Protein AF-A0A9P8M843-F1 (afdb_monomer_lite)

Organism: NCBI:txid2596975

Secondary structure (DSSP, 8-state):
------TTS-EEEEE-SGGGSHIIIIIIT----SEEEEEEETTEEEEEEEPPPTTT---EEEEEE--TTTS-TT--EEEEEEEE-HHHHHHHHHHHHHHHSS--

Sequence (104 aa):
MDTTTSPDGPAWYFGYGANMAASVFIERRKIRPLRTEVAYIPSHALCFNVLGIPYVDPGNGGIRPLCPETTDPTACVHGVAYLLTPEDLKKVVLSEGMKQHQLG

Structure (mmCIF, N/CA/C/O backbone):
data_AF-A0A9P8M843-F1
#
_entry.id   AF-A0A9P8M843-F1
#
loop_
_atom_site.group_PDB
_atom_sit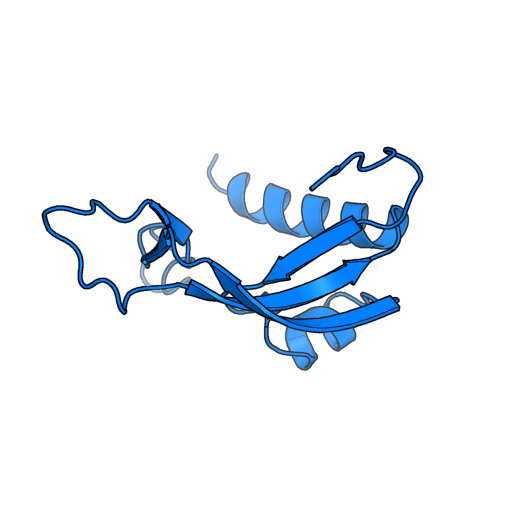e.id
_atom_site.type_symbol
_atom_site.label_atom_id
_atom_site.label_alt_id
_atom_site.label_comp_id
_atom_site.label_asym_id
_atom_site.label_entity_id
_atom_site.label_seq_id
_atom_site.pdbx_PDB_ins_code
_atom_site.Cartn_x
_atom_site.Cartn_y
_atom_site.Cartn_z
_atom_site.occupancy
_atom_site.B_iso_or_equiv
_atom_site.auth_seq_id
_atom_site.auth_comp_id
_atom_site.auth_asym_id
_atom_site.auth_atom_id
_atom_site.pdbx_PDB_model_num
ATOM 1 N N . MET A 1 1 ? -10.597 11.985 -15.546 1.00 37.50 1 MET A N 1
ATOM 2 C CA . MET A 1 1 ? -11.075 11.404 -14.277 1.00 37.50 1 MET A CA 1
ATOM 3 C C . MET A 1 1 ? -10.877 12.468 -13.223 1.00 37.50 1 MET A C 1
ATOM 5 O O . MET A 1 1 ? -9.763 12.948 -13.082 1.00 37.50 1 MET A O 1
ATOM 9 N N . ASP A 1 2 ? -11.964 12.926 -12.621 1.00 36.78 2 ASP A N 1
ATOM 10 C CA . ASP A 1 2 ? -11.972 14.046 -11.682 1.00 36.78 2 ASP A CA 1
ATOM 11 C C . ASP A 1 2 ? -11.544 13.538 -10.296 1.00 36.78 2 ASP A C 1
ATOM 13 O O . ASP A 1 2 ? -12.319 12.891 -9.595 1.00 36.78 2 ASP A O 1
ATOM 17 N N . THR A 1 3 ? -10.275 13.730 -9.930 1.00 45.97 3 THR A N 1
ATOM 18 C CA . THR A 1 3 ? -9.776 13.461 -8.574 1.00 45.97 3 THR A CA 1
ATOM 19 C C . THR A 1 3 ? -9.923 14.712 -7.720 1.00 45.97 3 THR A C 1
ATOM 21 O O . THR A 1 3 ? -8.937 15.290 -7.263 1.00 45.97 3 THR A O 1
ATOM 24 N N . THR A 1 4 ? -11.159 15.153 -7.506 1.00 46.44 4 THR A N 1
ATOM 25 C CA . THR A 1 4 ? -11.447 16.152 -6.478 1.00 46.44 4 THR A CA 1
ATOM 26 C C . THR A 1 4 ? -11.516 15.429 -5.133 1.00 46.44 4 THR A C 1
ATOM 28 O O . THR A 1 4 ? -12.581 15.051 -4.647 1.00 46.44 4 THR A O 1
ATOM 31 N N . THR A 1 5 ? -10.348 15.179 -4.536 1.00 53.56 5 THR A N 1
ATOM 32 C CA . THR A 1 5 ? -10.249 14.786 -3.128 1.00 53.56 5 THR A CA 1
ATOM 33 C C . THR A 1 5 ? -10.645 16.004 -2.304 1.00 53.56 5 THR A C 1
ATOM 35 O O . THR A 1 5 ? -9.823 16.882 -2.047 1.00 53.56 5 THR A O 1
ATOM 38 N N . SER A 1 6 ? -11.922 16.105 -1.931 1.00 56.31 6 SER A N 1
ATOM 39 C CA . SER A 1 6 ? -12.322 17.050 -0.888 1.00 56.31 6 SER A CA 1
ATOM 40 C C . SER A 1 6 ? -11.496 16.732 0.367 1.00 56.31 6 SER A C 1
ATOM 42 O O . SER A 1 6 ? -11.462 15.561 0.755 1.00 56.31 6 SER A O 1
ATOM 44 N N . PRO A 1 7 ? -10.820 17.708 1.004 1.00 64.50 7 PRO A N 1
ATOM 45 C CA . PRO A 1 7 ? -9.983 17.457 2.183 1.00 64.50 7 PRO A CA 1
ATOM 46 C C . PRO A 1 7 ? -10.757 16.839 3.361 1.00 64.50 7 PRO A C 1
ATOM 48 O O . PRO A 1 7 ? -10.148 16.253 4.256 1.00 64.50 7 PRO A O 1
ATOM 51 N N . ASP A 1 8 ? -12.089 16.912 3.323 1.00 78.38 8 ASP A N 1
ATOM 52 C CA . ASP A 1 8 ? -12.993 16.369 4.338 1.00 78.38 8 ASP A CA 1
ATOM 53 C C . ASP A 1 8 ? -13.653 15.036 3.927 1.00 78.38 8 ASP A C 1
ATOM 55 O O . ASP A 1 8 ? -14.411 14.449 4.701 1.00 78.38 8 ASP A O 1
ATOM 59 N N . GLY A 1 9 ? -13.384 14.539 2.715 1.00 88.88 9 GLY A N 1
ATOM 60 C CA . GLY A 1 9 ? -13.972 13.315 2.166 1.00 88.88 9 GLY A CA 1
ATOM 61 C C . GLY A 1 9 ? -13.046 12.092 2.224 1.00 88.88 9 GLY A C 1
ATOM 62 O O . GLY A 1 9 ? -11.840 12.225 2.440 1.00 88.88 9 GLY A O 1
ATOM 63 N N . PRO A 1 10 ? -13.583 10.875 2.016 1.00 94.12 10 PRO A N 1
ATOM 64 C CA . PRO A 1 10 ? -12.765 9.674 1.903 1.00 94.12 10 PRO A CA 1
ATOM 65 C C . PRO A 1 10 ? -11.731 9.759 0.774 1.00 94.12 10 PRO A C 1
ATOM 67 O O . PRO A 1 10 ? -12.027 10.279 -0.302 1.00 94.12 10 PRO A O 1
ATOM 70 N N . ALA A 1 11 ? -10.545 9.190 0.993 1.00 94.56 11 ALA A N 1
ATOM 71 C CA . ALA A 1 11 ? -9.449 9.211 0.026 1.00 94.56 11 ALA A CA 1
ATOM 72 C C . ALA A 1 11 ? -8.762 7.848 -0.100 1.00 94.56 11 ALA A C 1
ATOM 74 O O . ALA A 1 11 ? -8.723 7.057 0.844 1.00 94.56 11 ALA A O 1
ATOM 75 N N . TRP A 1 12 ? -8.206 7.584 -1.281 1.00 94.69 12 TRP A N 1
ATOM 76 C CA . TRP A 1 12 ? -7.471 6.356 -1.558 1.00 94.69 12 TRP A CA 1
ATOM 77 C C . TRP A 1 12 ? -6.023 6.450 -1.081 1.00 94.69 12 TRP A C 1
ATOM 79 O O . TRP A 1 12 ? -5.301 7.385 -1.422 1.00 94.69 12 TRP A O 1
ATOM 89 N N . TYR A 1 13 ? -5.592 5.436 -0.339 1.00 93.38 13 TYR A N 1
ATOM 90 C CA . TYR A 1 13 ? -4.209 5.206 0.051 1.00 93.38 13 TYR A CA 1
ATOM 91 C C . TYR A 1 13 ? -3.687 3.941 -0.639 1.00 93.38 13 TYR A C 1
ATOM 93 O O . TYR A 1 13 ? -4.302 2.880 -0.529 1.00 93.38 13 TYR A O 1
ATOM 101 N N . PHE A 1 14 ? -2.555 4.038 -1.337 1.00 93.19 14 PHE A N 1
ATOM 102 C CA . PHE A 1 14 ? -1.953 2.917 -2.061 1.00 93.19 14 PHE A CA 1
ATOM 103 C C . PHE A 1 14 ? -0.744 2.359 -1.302 1.00 93.19 14 PHE A C 1
ATOM 105 O O . PHE A 1 14 ? 0.296 3.008 -1.203 1.00 93.19 14 PHE A O 1
ATOM 112 N N . GLY A 1 15 ? -0.876 1.143 -0.773 1.00 91.81 15 GLY A N 1
ATOM 113 C CA . GLY A 1 15 ? 0.212 0.414 -0.128 1.00 91.81 15 GLY A CA 1
ATOM 114 C C . GLY A 1 15 ? 0.940 -0.496 -1.117 1.00 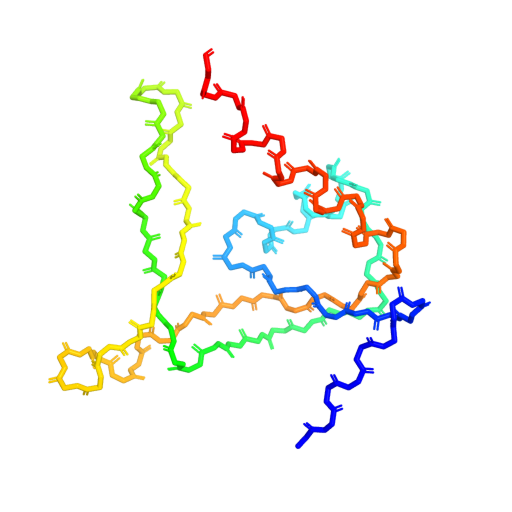91.81 15 GLY A C 1
ATOM 115 O O . GLY A 1 15 ? 0.309 -1.332 -1.753 1.00 91.81 15 GLY A O 1
ATOM 116 N N . TYR A 1 16 ? 2.266 -0.377 -1.197 1.00 90.31 16 TYR A N 1
ATOM 117 C CA . TYR A 1 16 ? 3.135 -1.133 -2.122 1.00 90.31 16 TYR A CA 1
ATOM 118 C C . TYR A 1 16 ? 4.305 -1.853 -1.418 1.00 90.31 16 TYR A C 1
ATOM 120 O O . TYR A 1 16 ? 5.293 -2.238 -2.035 1.00 90.31 16 TYR A O 1
ATOM 128 N N . GLY A 1 17 ? 4.216 -2.004 -0.095 1.00 87.19 17 GLY A N 1
ATOM 129 C CA . GLY A 1 17 ? 5.234 -2.641 0.742 1.00 87.19 17 GLY A CA 1
ATOM 130 C C . GLY A 1 17 ? 4.602 -3.267 1.982 1.00 87.19 17 GLY A C 1
ATOM 131 O O . GLY A 1 17 ? 3.517 -3.833 1.902 1.00 87.19 17 GLY A O 1
ATOM 132 N N . ALA A 1 18 ? 5.214 -3.107 3.160 1.00 86.00 18 ALA A N 1
ATOM 133 C CA . ALA A 1 18 ? 4.694 -3.679 4.414 1.00 86.00 18 ALA A CA 1
ATOM 134 C C . ALA A 1 18 ? 3.226 -3.308 4.716 1.00 86.00 18 ALA A C 1
ATOM 136 O O . ALA A 1 18 ? 2.519 -4.056 5.386 1.00 86.00 18 ALA A O 1
ATOM 137 N N . ASN A 1 19 ? 2.748 -2.177 4.192 1.00 89.50 19 ASN A N 1
ATOM 138 C CA . ASN A 1 19 ? 1.365 -1.726 4.345 1.00 89.50 19 ASN A CA 1
ATOM 139 C C . ASN A 1 19 ? 0.344 -2.536 3.529 1.00 89.50 19 ASN A C 1
ATOM 141 O O . ASN A 1 19 ? -0.846 -2.344 3.726 1.00 89.50 19 ASN A O 1
ATOM 145 N N . MET A 1 20 ? 0.780 -3.438 2.646 1.00 91.19 20 MET A N 1
ATOM 146 C CA . MET A 1 20 ? -0.103 -4.396 1.968 1.00 91.19 20 MET A CA 1
ATOM 147 C C . MET A 1 20 ? -0.583 -5.506 2.915 1.00 91.19 20 MET A C 1
ATOM 149 O O . MET A 1 20 ? -1.615 -6.129 2.675 1.00 91.19 20 MET A O 1
ATOM 153 N N . ALA A 1 21 ? 0.169 -5.786 3.986 1.00 90.25 21 ALA A N 1
ATOM 154 C CA . ALA A 1 21 ? -0.177 -6.833 4.935 1.00 90.25 21 ALA A CA 1
ATOM 155 C C . ALA A 1 21 ? -1.278 -6.354 5.892 1.00 90.25 21 ALA A C 1
ATOM 157 O O . ALA A 1 21 ? -1.095 -5.384 6.632 1.00 90.25 21 ALA A O 1
ATOM 158 N N . ALA A 1 22 ? -2.396 -7.084 5.944 1.00 88.00 22 ALA A N 1
ATOM 159 C CA . ALA A 1 22 ? -3.508 -6.790 6.852 1.00 88.00 22 ALA A CA 1
ATOM 160 C C . ALA A 1 22 ? -3.071 -6.750 8.330 1.00 88.00 22 ALA A C 1
ATOM 162 O O . ALA A 1 22 ? -3.493 -5.866 9.075 1.00 88.00 22 ALA A O 1
ATOM 163 N N . SER A 1 23 ? -2.151 -7.628 8.738 1.00 88.75 23 SER A N 1
ATOM 164 C CA . SER A 1 23 ? -1.586 -7.640 10.095 1.00 88.75 23 SER A CA 1
ATOM 165 C C . SER A 1 23 ? -0.835 -6.348 10.449 1.00 88.75 23 SER A C 1
ATOM 167 O O . SER A 1 23 ? -0.837 -5.894 11.594 1.00 88.75 23 SER A O 1
ATOM 169 N N . VAL A 1 24 ? -0.225 -5.688 9.464 1.00 85.62 24 VAL A N 1
ATOM 170 C CA . VAL A 1 24 ? 0.444 -4.398 9.661 1.00 85.62 24 VAL A CA 1
ATOM 171 C C . VAL A 1 24 ? -0.570 -3.259 9.604 1.00 85.62 24 VAL A C 1
ATOM 173 O O . VAL A 1 24 ? -0.612 -2.422 10.508 1.00 85.62 24 VAL A O 1
ATOM 176 N N . PHE A 1 25 ? -1.378 -3.211 8.547 1.00 88.44 25 PHE A N 1
ATOM 177 C CA . PHE A 1 25 ? -2.205 -2.046 8.242 1.00 88.44 25 PHE A CA 1
ATOM 178 C C . PHE A 1 25 ? -3.491 -1.994 9.077 1.00 88.44 25 PHE A C 1
ATOM 180 O O . PHE A 1 25 ? -3.820 -0.955 9.644 1.00 88.44 25 PHE A O 1
ATOM 187 N N . ILE A 1 26 ? -4.179 -3.123 9.235 1.00 88.62 26 ILE A N 1
ATOM 188 C CA . ILE A 1 26 ? -5.444 -3.213 9.974 1.00 88.62 26 ILE A CA 1
ATOM 189 C C . ILE A 1 26 ? -5.166 -3.516 11.447 1.00 88.62 26 ILE A C 1
ATOM 191 O O . ILE A 1 26 ? -5.610 -2.788 12.333 1.00 88.62 26 ILE A O 1
ATOM 195 N N . GLU A 1 27 ? -4.402 -4.566 11.746 1.00 89.31 27 GLU A N 1
ATOM 196 C CA . GLU A 1 27 ? -4.282 -5.044 13.128 1.00 89.31 27 GLU A CA 1
ATOM 197 C C . GLU A 1 27 ? -3.334 -4.189 13.969 1.00 89.31 27 GLU A C 1
ATOM 199 O O . GLU A 1 27 ? -3.710 -3.764 15.066 1.00 89.31 27 GLU A O 1
ATOM 204 N N . ARG A 1 28 ? -2.119 -3.917 13.477 1.00 87.31 28 ARG A N 1
ATOM 205 C CA . ARG A 1 28 ? -1.113 -3.144 14.220 1.00 87.31 28 ARG A CA 1
ATOM 206 C C . ARG A 1 28 ? -1.404 -1.644 14.208 1.00 87.31 28 ARG A C 1
ATOM 208 O O . ARG A 1 28 ? -1.301 -1.016 15.257 1.00 87.31 28 ARG A O 1
ATOM 215 N N . ARG A 1 29 ? -1.768 -1.067 13.056 1.00 85.44 29 ARG A N 1
ATOM 216 C CA . ARG A 1 29 ? -2.066 0.378 12.935 1.00 85.44 29 ARG A CA 1
ATOM 217 C C . ARG A 1 29 ? -3.514 0.758 13.242 1.00 85.44 29 ARG A C 1
ATOM 219 O O . ARG A 1 29 ? -3.803 1.947 13.329 1.00 85.44 29 ARG A O 1
ATOM 226 N N . LYS A 1 30 ? -4.406 -0.221 13.437 1.00 91.25 30 LYS A N 1
ATOM 227 C CA . LYS A 1 30 ? -5.828 -0.000 13.758 1.00 91.25 30 LYS A CA 1
ATOM 228 C C . LYS A 1 30 ? -6.568 0.845 12.711 1.00 91.25 30 LYS A C 1
ATOM 230 O O . LYS A 1 30 ? -7.524 1.534 13.059 1.00 91.25 30 LYS A O 1
ATOM 235 N N . ILE A 1 31 ? -6.146 0.769 11.447 1.00 93.38 31 ILE A N 1
ATOM 236 C CA . ILE A 1 31 ? -6.842 1.398 10.318 1.00 93.38 31 ILE A CA 1
ATOM 237 C C . ILE A 1 31 ? -8.055 0.549 9.939 1.00 93.38 31 ILE A C 1
ATOM 239 O O . ILE A 1 31 ? -7.974 -0.683 9.919 1.00 93.38 31 ILE A O 1
ATOM 243 N N . ARG A 1 32 ? -9.178 1.196 9.621 1.00 95.12 32 ARG A N 1
ATOM 244 C CA . ARG A 1 32 ? -10.421 0.542 9.196 1.00 95.12 32 ARG A CA 1
ATOM 245 C C . ARG A 1 32 ? -10.814 1.038 7.802 1.00 95.12 32 ARG A C 1
ATOM 247 O O . ARG A 1 32 ? -11.575 1.998 7.684 1.00 95.12 32 ARG A O 1
ATOM 254 N N . PRO A 1 33 ? -10.309 0.397 6.734 1.00 95.19 33 PRO A N 1
ATOM 255 C CA . PRO A 1 33 ? -10.651 0.785 5.374 1.00 95.19 33 PRO A CA 1
ATOM 256 C C . PRO A 1 33 ? -12.153 0.658 5.106 1.00 95.19 33 PRO A C 1
ATOM 258 O O . PRO A 1 33 ? -12.774 -0.340 5.465 1.00 95.19 33 PRO A O 1
ATOM 261 N N . LEU A 1 34 ? -12.716 1.643 4.410 1.00 96.62 34 LEU A N 1
ATOM 262 C CA . LEU A 1 34 ? -14.072 1.599 3.861 1.00 96.62 34 LEU A CA 1
ATOM 263 C C . LEU A 1 34 ? -14.158 0.626 2.677 1.00 96.62 34 LEU A C 1
ATOM 265 O O . LEU A 1 34 ? -15.193 0.007 2.447 1.00 96.62 34 LEU A O 1
ATOM 269 N N . ARG A 1 35 ? -13.062 0.503 1.918 1.00 96.81 35 ARG A N 1
ATOM 270 C CA . ARG A 1 35 ? -12.912 -0.429 0.794 1.00 96.81 35 ARG A CA 1
ATOM 271 C C . ARG A 1 35 ? -11.456 -0.862 0.655 1.00 96.81 35 ARG A C 1
ATOM 273 O O . ARG A 1 35 ? -10.548 -0.135 1.057 1.00 96.81 35 ARG A O 1
ATOM 280 N N . THR A 1 36 ? -11.231 -2.052 0.111 1.00 96.38 36 THR A N 1
ATOM 281 C CA . THR A 1 36 ? -9.898 -2.607 -0.152 1.00 96.38 36 THR A CA 1
ATOM 282 C C . THR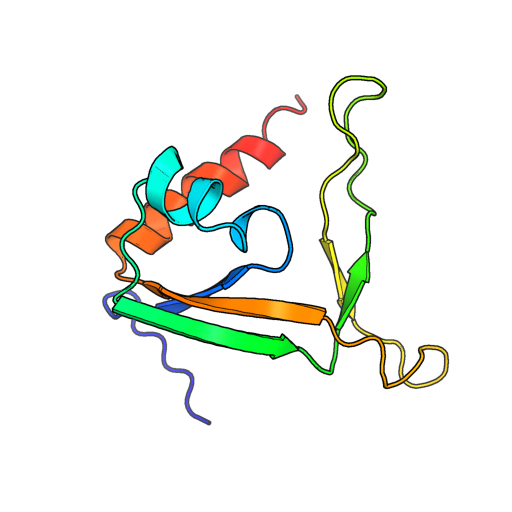 A 1 36 ? -9.895 -3.281 -1.515 1.00 96.38 36 THR A C 1
ATOM 284 O O . THR A 1 36 ? -10.775 -4.095 -1.791 1.00 96.38 36 THR A O 1
ATOM 287 N N . GLU A 1 37 ? -8.928 -2.936 -2.360 1.00 96.81 37 GLU A N 1
ATOM 288 C CA . GLU A 1 37 ? -8.806 -3.450 -3.727 1.00 96.81 37 GLU A CA 1
ATOM 289 C C . GLU A 1 37 ? -7.351 -3.767 -4.070 1.00 96.81 37 GLU A C 1
ATOM 291 O O . GLU A 1 37 ? -6.434 -3.072 -3.633 1.00 96.81 37 GLU A O 1
ATOM 296 N N . VAL A 1 38 ? -7.135 -4.801 -4.885 1.00 95.62 38 VAL A N 1
ATOM 297 C CA . VAL A 1 38 ? -5.839 -5.012 -5.541 1.00 95.62 38 VAL A CA 1
ATOM 298 C C . VAL A 1 38 ? -5.711 -3.980 -6.658 1.00 95.62 38 VAL A C 1
ATOM 300 O O . VAL A 1 38 ? -6.628 -3.826 -7.463 1.00 95.62 38 VAL A O 1
ATOM 303 N N . ALA A 1 39 ? -4.585 -3.275 -6.707 1.00 94.25 39 ALA A N 1
ATOM 304 C CA . ALA A 1 39 ? -4.344 -2.214 -7.679 1.00 94.25 39 ALA A CA 1
ATOM 305 C C . ALA A 1 39 ? -2.886 -2.217 -8.152 1.00 94.25 39 ALA A C 1
ATOM 307 O O . ALA A 1 39 ? -2.019 -2.846 -7.541 1.00 94.25 39 ALA A O 1
ATOM 308 N N . TYR A 1 40 ? -2.607 -1.494 -9.234 1.00 92.31 40 TYR A N 1
ATOM 309 C CA . TYR A 1 40 ? -1.250 -1.311 -9.736 1.00 92.31 40 TYR A CA 1
ATOM 310 C C . TYR A 1 40 ? -1.051 0.086 -10.332 1.00 92.31 40 TYR A C 1
ATOM 312 O O . TYR A 1 40 ? -2.003 0.722 -10.788 1.00 92.31 40 TYR A O 1
ATOM 320 N N . ILE A 1 41 ? 0.198 0.556 -10.340 1.00 89.94 41 ILE A N 1
ATOM 321 C CA . ILE A 1 41 ? 0.616 1.811 -10.972 1.00 89.94 41 ILE A CA 1
ATOM 322 C C . ILE A 1 41 ? 1.491 1.463 -12.182 1.00 89.94 41 ILE A C 1
ATOM 324 O O . ILE A 1 41 ? 2.640 1.057 -12.000 1.00 89.94 41 ILE A O 1
ATOM 328 N N . PRO A 1 42 ? 0.990 1.628 -13.421 1.00 86.50 42 PRO A N 1
ATOM 329 C CA . PRO A 1 42 ? 1.712 1.212 -14.624 1.00 86.50 42 PRO A CA 1
ATOM 330 C C . PRO A 1 42 ? 2.946 2.063 -14.925 1.00 86.50 42 PRO A C 1
ATOM 332 O O . PRO A 1 42 ? 3.804 1.634 -15.678 1.00 86.50 42 PRO A O 1
ATOM 335 N N . SER A 1 43 ? 3.034 3.271 -14.368 1.00 86.50 43 SER A N 1
ATOM 336 C CA . SER A 1 43 ? 4.085 4.245 -14.676 1.00 86.50 43 SER A CA 1
ATOM 337 C C . SER A 1 43 ? 5.265 4.233 -13.704 1.00 86.50 43 SER A C 1
ATOM 339 O O . SER A 1 43 ? 6.164 5.058 -13.850 1.00 86.50 43 SER A O 1
ATOM 341 N N . HIS A 1 44 ? 5.267 3.357 -12.697 1.00 88.00 44 HIS A N 1
ATOM 342 C CA . HIS A 1 44 ? 6.301 3.314 -11.661 1.00 88.00 44 HIS A CA 1
ATOM 343 C C . HIS A 1 44 ? 6.805 1.889 -11.430 1.00 88.00 44 HIS A C 1
ATOM 345 O O . HIS A 1 44 ? 6.021 0.951 -11.537 1.00 88.00 44 HIS A O 1
ATOM 351 N N . ALA A 1 45 ? 8.079 1.765 -11.047 1.00 85.25 45 ALA A N 1
ATOM 352 C CA . ALA A 1 45 ? 8.702 0.545 -10.534 1.00 85.25 45 ALA A CA 1
ATOM 353 C C . ALA A 1 45 ? 8.954 0.640 -9.028 1.00 85.25 45 ALA A C 1
ATOM 355 O O . ALA A 1 45 ? 9.243 1.716 -8.497 1.00 85.25 45 ALA A O 1
ATOM 356 N N . LEU A 1 46 ? 8.884 -0.510 -8.352 1.00 82.50 46 LEU A N 1
ATOM 357 C CA . LEU A 1 46 ? 9.268 -0.648 -6.951 1.00 82.50 46 LEU A CA 1
ATOM 358 C C . LEU A 1 46 ? 10.796 -0.657 -6.858 1.00 82.50 46 LEU A C 1
ATOM 360 O O . LEU A 1 46 ? 11.474 -1.338 -7.625 1.00 82.50 46 LEU A O 1
ATOM 364 N N . CYS A 1 47 ? 11.347 0.104 -5.924 1.00 78.81 47 CYS A N 1
ATOM 365 C CA . CYS A 1 47 ? 12.781 0.217 -5.697 1.00 78.81 47 CYS A CA 1
ATOM 366 C C . CYS A 1 47 ? 13.059 0.121 -4.194 1.00 78.81 47 CYS A C 1
ATOM 368 O O . CYS A 1 47 ? 12.343 0.713 -3.398 1.00 78.81 47 CYS A O 1
ATOM 370 N N . PHE A 1 48 ? 14.129 -0.553 -3.783 1.00 70.75 48 PHE A N 1
ATOM 371 C CA . PHE A 1 48 ? 14.604 -0.521 -2.392 1.00 70.75 48 PHE A CA 1
ATOM 372 C C . PHE A 1 48 ? 15.756 0.477 -2.278 1.00 70.75 48 PHE A C 1
ATOM 374 O O . PHE A 1 48 ? 16.910 0.105 -2.099 1.00 70.75 48 PHE A O 1
ATOM 381 N N . ASN A 1 49 ? 15.451 1.756 -2.501 1.00 66.75 49 ASN A N 1
ATOM 382 C CA . ASN A 1 49 ? 16.446 2.830 -2.548 1.00 66.75 49 ASN A CA 1
ATOM 383 C C . ASN A 1 49 ? 16.504 3.673 -1.265 1.00 66.75 49 ASN A C 1
ATOM 385 O O . ASN A 1 49 ? 17.341 4.569 -1.177 1.00 66.75 49 ASN A O 1
ATOM 389 N N . VAL A 1 50 ? 15.648 3.402 -0.275 1.00 65.06 50 VAL A N 1
ATOM 390 C CA . VAL A 1 50 ? 15.748 4.031 1.044 1.00 65.06 50 VAL A CA 1
ATOM 391 C C . VAL A 1 50 ? 16.662 3.165 1.901 1.00 65.06 50 VAL A C 1
ATOM 393 O O . VAL A 1 50 ? 16.248 2.107 2.377 1.00 65.06 50 VAL A O 1
ATOM 396 N N . LEU A 1 51 ? 17.910 3.607 2.075 1.00 56.62 51 LEU A N 1
ATOM 397 C CA . LEU A 1 51 ? 18.878 2.941 2.943 1.00 56.62 51 LEU A CA 1
ATOM 398 C C . LEU A 1 51 ? 18.317 2.858 4.366 1.00 56.62 51 LEU A C 1
ATOM 400 O O . LEU A 1 51 ? 18.023 3.877 4.989 1.00 56.62 51 LEU A O 1
ATOM 404 N N . GLY A 1 52 ? 18.160 1.636 4.863 1.00 59.62 52 GLY A N 1
ATOM 405 C CA . GLY A 1 52 ? 17.936 1.397 6.281 1.00 59.62 52 GLY A CA 1
ATOM 406 C C . GLY A 1 52 ? 19.239 1.561 7.059 1.00 59.62 52 GLY A C 1
ATOM 407 O O . GLY A 1 52 ? 20.324 1.680 6.482 1.00 59.62 52 GLY A O 1
ATOM 408 N N . ILE A 1 53 ? 19.149 1.551 8.387 1.00 59.88 53 ILE A N 1
ATOM 409 C CA . ILE A 1 53 ? 20.343 1.466 9.231 1.00 59.88 53 ILE A CA 1
ATOM 410 C C . ILE A 1 53 ? 20.933 0.058 9.041 1.00 59.88 53 ILE A C 1
ATOM 412 O O . ILE A 1 53 ? 20.213 -0.921 9.280 1.00 59.88 53 ILE A O 1
ATOM 416 N N . PRO A 1 54 ? 22.214 -0.078 8.643 1.00 57.12 54 PRO A N 1
ATOM 417 C CA . PRO A 1 54 ? 22.845 -1.382 8.483 1.00 57.12 54 PRO A CA 1
ATOM 418 C C . PRO A 1 54 ? 22.630 -2.256 9.722 1.00 57.12 54 PRO A C 1
ATOM 420 O O . PRO A 1 54 ? 22.829 -1.800 10.845 1.00 57.12 54 PRO A O 1
ATOM 423 N N . TYR A 1 55 ? 22.227 -3.511 9.509 1.00 55.28 55 TYR A N 1
ATOM 424 C CA . TYR A 1 55 ? 21.957 -4.506 10.560 1.00 55.28 55 TYR A CA 1
ATOM 425 C C . TYR A 1 55 ? 20.735 -4.237 11.462 1.00 55.28 55 TYR A C 1
ATOM 427 O O . TYR A 1 55 ? 20.489 -5.020 12.378 1.00 55.28 55 TYR A O 1
ATOM 435 N N . VAL A 1 56 ? 19.946 -3.188 11.198 1.00 61.41 56 VAL A N 1
ATOM 436 C CA . VAL A 1 56 ? 18.744 -2.837 11.981 1.00 61.41 56 VAL A CA 1
ATOM 437 C C . VAL A 1 56 ? 17.490 -2.764 11.106 1.00 61.41 56 VAL A C 1
ATOM 439 O O . VAL A 1 56 ? 16.447 -3.280 11.501 1.00 61.41 56 VAL A O 1
ATOM 442 N N . ASP A 1 57 ? 17.586 -2.170 9.915 1.00 54.12 57 ASP A N 1
ATOM 443 C CA . ASP A 1 57 ? 16.487 -2.078 8.946 1.00 54.12 57 ASP A CA 1
ATOM 444 C C . ASP A 1 57 ? 17.005 -2.497 7.556 1.00 54.12 57 ASP A C 1
ATOM 446 O O . ASP A 1 57 ? 17.992 -1.922 7.090 1.00 54.12 57 ASP A O 1
ATOM 450 N N . PRO A 1 58 ? 16.386 -3.483 6.873 1.00 55.69 58 PRO A N 1
ATOM 451 C CA . PRO A 1 58 ? 16.777 -3.887 5.517 1.00 55.69 58 PRO A CA 1
ATOM 452 C C . PRO A 1 58 ? 16.596 -2.789 4.452 1.00 55.69 58 PRO A C 1
ATOM 454 O O . PRO A 1 58 ? 16.996 -2.987 3.305 1.00 55.69 58 PRO A O 1
ATOM 457 N N . GLY A 1 59 ? 16.031 -1.636 4.818 1.00 58.19 59 GLY A N 1
ATOM 458 C CA . GLY A 1 59 ? 15.753 -0.526 3.918 1.00 58.19 59 GLY A CA 1
ATOM 459 C C . GLY A 1 59 ? 14.289 -0.502 3.509 1.00 58.19 59 GLY A C 1
ATOM 460 O O . GLY A 1 59 ? 13.611 -1.529 3.447 1.00 58.19 59 GLY A O 1
ATOM 461 N N . ASN A 1 60 ? 13.777 0.698 3.252 1.00 66.06 60 ASN A N 1
ATOM 462 C CA . ASN A 1 60 ? 12.366 0.887 2.940 1.00 66.06 60 ASN A CA 1
ATOM 463 C C . ASN A 1 60 ? 12.136 0.858 1.423 1.00 66.06 60 ASN A C 1
ATOM 465 O O . ASN A 1 60 ? 12.930 1.370 0.630 1.00 66.06 60 ASN A O 1
ATOM 469 N N . GLY A 1 61 ? 11.025 0.241 1.020 1.00 72.25 61 GLY A N 1
ATOM 470 C CA . GLY A 1 61 ? 10.570 0.289 -0.364 1.00 72.25 61 GLY A CA 1
ATOM 471 C C . GLY A 1 61 ? 10.122 1.705 -0.725 1.00 72.25 61 GLY A C 1
ATOM 472 O O . GLY A 1 61 ? 9.351 2.318 0.011 1.00 72.25 61 GLY A O 1
ATOM 473 N N . GLY A 1 62 ? 10.594 2.206 -1.858 1.00 79.81 62 GLY A N 1
ATOM 474 C CA . GLY A 1 62 ? 10.121 3.406 -2.538 1.00 79.81 62 GLY A CA 1
ATOM 475 C C . GLY A 1 62 ? 9.650 3.064 -3.950 1.00 79.81 62 GLY A C 1
ATOM 476 O O . GLY A 1 62 ? 9.821 1.943 -4.426 1.00 79.81 62 GLY A O 1
ATOM 477 N N . ILE A 1 63 ? 9.061 4.032 -4.644 1.00 83.50 63 ILE A N 1
ATOM 478 C CA . ILE A 1 63 ? 8.692 3.884 -6.055 1.00 83.50 63 ILE A CA 1
ATOM 479 C C . ILE A 1 63 ? 9.403 4.940 -6.891 1.00 83.50 63 ILE A C 1
ATOM 481 O O . ILE A 1 63 ? 9.575 6.079 -6.454 1.00 83.50 63 ILE A O 1
ATOM 485 N N . ARG A 1 64 ? 9.816 4.569 -8.101 1.00 83.38 64 ARG A N 1
ATOM 486 C CA . ARG A 1 64 ? 10.432 5.483 -9.068 1.00 83.38 64 ARG A CA 1
ATOM 487 C C . ARG A 1 64 ? 9.651 5.442 -10.379 1.00 83.38 64 ARG A C 1
ATOM 489 O O . ARG A 1 64 ? 9.232 4.353 -10.769 1.00 83.38 64 ARG A O 1
ATOM 496 N N . PRO A 1 65 ? 9.471 6.578 -11.076 1.00 84.62 65 PRO A N 1
ATOM 497 C CA . PRO A 1 65 ? 8.914 6.569 -12.422 1.00 84.62 65 PRO A CA 1
ATOM 498 C C . PRO A 1 65 ? 9.699 5.625 -13.340 1.00 84.62 65 PRO A C 1
ATOM 500 O O . PRO A 1 65 ? 10.935 5.590 -13.290 1.00 84.62 65 PRO A O 1
ATOM 503 N N . LEU A 1 66 ? 8.984 4.871 -14.172 1.00 83.81 66 LEU A N 1
ATOM 504 C CA . LEU A 1 66 ? 9.591 4.103 -15.253 1.00 83.81 66 LEU A CA 1
ATOM 505 C C . LEU A 1 66 ? 10.180 5.072 -16.280 1.00 83.81 66 LEU A C 1
ATOM 507 O O . LEU A 1 66 ? 9.571 6.089 -16.610 1.00 83.81 66 LEU A O 1
ATOM 511 N N . CYS A 1 67 ? 11.354 4.734 -16.802 1.00 78.50 67 CYS A N 1
ATOM 512 C CA . CYS A 1 67 ? 11.892 5.354 -18.007 1.00 78.50 67 CYS A CA 1
ATOM 513 C C . CYS A 1 67 ? 11.397 4.517 -19.199 1.00 78.50 67 CYS A C 1
ATOM 515 O O . CYS A 1 67 ? 11.822 3.359 -19.299 1.00 78.50 67 CYS A O 1
ATOM 517 N N . PRO A 1 68 ? 10.494 5.035 -20.055 1.00 68.94 68 PRO A N 1
ATOM 518 C CA . PRO A 1 68 ? 9.869 4.260 -21.133 1.00 68.94 68 PRO A CA 1
ATOM 519 C C . PRO A 1 68 ? 10.870 3.599 -22.087 1.00 68.94 68 PRO A C 1
ATOM 521 O O . PRO A 1 68 ? 10.574 2.570 -22.683 1.00 68.94 68 PRO A O 1
ATOM 524 N N . GLU A 1 69 ? 12.059 4.184 -22.221 1.00 69.81 69 GLU A N 1
ATOM 525 C CA . GLU A 1 69 ? 13.093 3.771 -23.168 1.00 69.81 69 GLU A CA 1
ATOM 526 C C . GLU A 1 69 ? 13.990 2.650 -22.627 1.00 69.81 69 GLU A C 1
ATOM 528 O O . GLU A 1 69 ? 14.688 1.994 -23.397 1.00 69.81 69 GLU A O 1
ATOM 533 N N . THR A 1 70 ? 14.020 2.448 -21.307 1.00 64.69 70 THR A N 1
ATOM 534 C CA . THR A 1 70 ? 15.009 1.576 -20.646 1.00 64.69 70 THR A CA 1
ATOM 535 C C . THR A 1 70 ? 14.416 0.622 -19.622 1.00 64.69 70 THR A C 1
ATOM 537 O O . THR A 1 70 ? 15.138 -0.228 -19.100 1.00 64.69 70 THR A O 1
ATOM 540 N N . THR A 1 71 ? 13.125 0.742 -19.317 1.00 67.44 71 THR A N 1
ATOM 541 C CA . THR A 1 71 ? 12.482 -0.074 -18.287 1.00 67.44 71 THR A CA 1
ATOM 542 C C . THR A 1 71 ? 11.510 -1.054 -18.913 1.00 67.44 71 THR A C 1
ATOM 544 O O . THR A 1 71 ? 10.757 -0.700 -19.817 1.00 67.44 71 THR A O 1
ATOM 547 N N . ASP A 1 72 ? 11.521 -2.285 -18.409 1.00 73.12 72 ASP A N 1
ATOM 548 C CA . ASP A 1 72 ? 10.539 -3.298 -18.772 1.00 73.12 72 ASP A CA 1
ATOM 549 C C . ASP A 1 72 ? 9.115 -2.736 -18.559 1.00 73.12 72 ASP A C 1
ATOM 551 O O . ASP A 1 72 ? 8.797 -2.293 -17.451 1.00 73.12 72 ASP A O 1
ATOM 555 N N . PRO A 1 73 ? 8.244 -2.726 -19.584 1.00 63.59 73 PRO A N 1
ATOM 556 C CA . PRO A 1 73 ? 6.871 -2.235 -19.459 1.00 63.59 73 PRO A CA 1
ATOM 557 C C . PRO A 1 73 ? 6.016 -3.059 -18.481 1.00 63.59 73 PRO A C 1
ATOM 559 O O . PRO A 1 73 ? 4.943 -2.611 -18.077 1.00 63.59 73 PRO A O 1
ATOM 562 N N . THR A 1 74 ? 6.479 -4.243 -18.071 1.00 72.38 74 THR A N 1
ATOM 563 C CA . THR A 1 74 ? 5.857 -5.070 -17.028 1.00 72.38 74 THR A CA 1
ATOM 564 C C . THR A 1 74 ? 6.307 -4.704 -15.611 1.00 72.38 74 THR A C 1
ATOM 566 O O . THR A 1 74 ? 5.737 -5.210 -14.645 1.00 72.38 74 THR A O 1
ATOM 569 N N . ALA A 1 75 ? 7.266 -3.783 -15.451 1.00 74.88 75 ALA A N 1
ATOM 570 C CA . ALA A 1 75 ? 7.820 -3.363 -14.160 1.00 74.88 75 ALA A CA 1
ATOM 571 C C . ALA A 1 75 ? 6.877 -2.462 -13.334 1.00 74.88 75 ALA A C 1
ATOM 573 O O . ALA A 1 75 ? 7.340 -1.620 -12.566 1.00 74.88 75 ALA A O 1
ATOM 574 N N . CYS A 1 76 ? 5.561 -2.618 -13.480 1.00 83.88 76 CYS A N 1
ATOM 575 C CA . CYS A 1 76 ? 4.574 -1.844 -12.745 1.00 83.88 76 CYS A CA 1
ATOM 576 C C . CYS A 1 76 ? 4.526 -2.230 -11.258 1.00 83.88 76 CYS A C 1
ATOM 578 O O . CYS A 1 76 ? 4.679 -3.392 -10.865 1.00 83.88 76 CYS A O 1
ATOM 580 N N . VAL A 1 77 ? 4.271 -1.239 -10.405 1.00 89.88 77 VAL A N 1
ATOM 581 C CA . VAL A 1 77 ? 4.132 -1.465 -8.963 1.00 89.88 77 VAL A CA 1
ATOM 582 C C . VAL A 1 77 ? 2.744 -2.012 -8.683 1.00 89.88 77 VAL A C 1
ATOM 584 O O . VAL A 1 77 ? 1.755 -1.305 -8.863 1.00 89.88 77 VAL A O 1
ATOM 587 N N . HIS A 1 78 ? 2.677 -3.243 -8.190 1.00 91.94 78 HIS A N 1
ATOM 588 C CA . HIS A 1 78 ? 1.452 -3.825 -7.655 1.00 91.94 78 HIS A CA 1
ATOM 589 C C . HIS A 1 78 ? 1.320 -3.524 -6.163 1.00 91.94 78 HIS A C 1
ATOM 591 O O . HIS A 1 78 ? 2.313 -3.414 -5.443 1.00 91.94 78 HIS A O 1
ATOM 597 N N . GLY A 1 79 ? 0.084 -3.399 -5.696 1.00 93.31 79 GLY A N 1
ATOM 598 C CA . GLY A 1 79 ? -0.199 -3.036 -4.320 1.00 93.31 79 GLY A CA 1
ATOM 599 C C . GLY A 1 79 ? -1.658 -3.231 -3.936 1.00 93.31 79 GLY A C 1
ATOM 600 O O . GLY A 1 79 ? -2.444 -3.872 -4.639 1.00 93.31 79 GLY A O 1
ATOM 601 N N . VAL A 1 80 ? -2.011 -2.650 -2.796 1.00 95.62 80 VAL A N 1
ATOM 602 C CA . VAL A 1 80 ? -3.371 -2.647 -2.259 1.00 95.62 80 VAL A CA 1
ATOM 603 C C . VAL A 1 80 ? -3.836 -1.205 -2.100 1.00 95.62 80 VAL A C 1
ATOM 605 O O . VAL A 1 80 ? -3.176 -0.399 -1.442 1.00 95.62 80 VAL A O 1
ATOM 608 N N . ALA A 1 81 ? -4.972 -0.875 -2.705 1.00 95.44 81 ALA A N 1
ATOM 609 C CA . ALA A 1 81 ? -5.647 0.401 -2.538 1.00 95.44 81 ALA A CA 1
ATOM 610 C C . ALA A 1 81 ? -6.673 0.298 -1.402 1.00 95.44 81 ALA A C 1
ATOM 612 O O . ALA A 1 81 ? -7.580 -0.536 -1.437 1.00 95.44 81 ALA A O 1
ATOM 613 N N . TYR A 1 82 ? -6.542 1.165 -0.404 1.00 95.94 82 TYR A N 1
ATOM 614 C CA . TYR A 1 82 ? -7.455 1.280 0.726 1.00 95.94 82 TYR A CA 1
ATOM 615 C C . TYR A 1 82 ? -8.210 2.604 0.637 1.00 95.94 82 TYR A C 1
ATOM 617 O O . TYR A 1 82 ? -7.585 3.663 0.613 1.00 95.94 82 TYR A O 1
ATOM 625 N N . LEU A 1 83 ? -9.542 2.569 0.607 1.00 96.38 83 LEU A N 1
ATOM 626 C CA . LEU A 1 83 ? -10.353 3.780 0.732 1.00 96.38 83 LEU A CA 1
ATOM 627 C C . LEU A 1 83 ? -10.497 4.100 2.217 1.00 96.38 83 LEU A C 1
ATOM 629 O O . LEU A 1 83 ? -11.059 3.296 2.960 1.00 96.38 83 LEU A O 1
ATOM 633 N N . LEU A 1 84 ? -9.982 5.242 2.655 1.00 95.69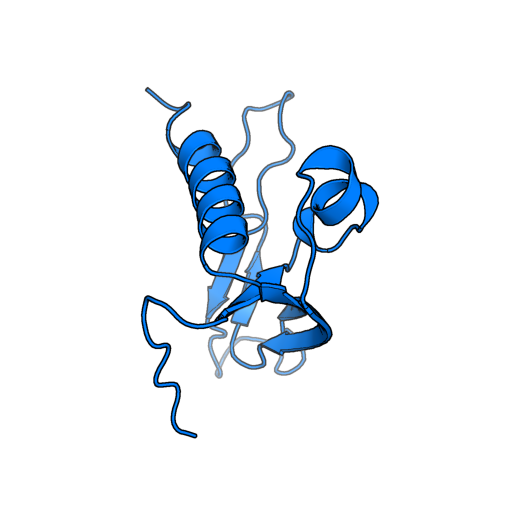 84 LEU A N 1
ATOM 634 C CA . LEU A 1 84 ? -9.899 5.613 4.067 1.00 95.69 84 LEU A CA 1
ATOM 635 C C . LEU A 1 84 ? -10.761 6.832 4.376 1.00 95.69 84 LEU A C 1
ATOM 637 O O . LEU A 1 84 ? -10.973 7.690 3.522 1.00 95.69 84 LEU A O 1
ATOM 641 N N . THR A 1 85 ? -11.210 6.931 5.626 1.00 95.19 85 THR A N 1
ATOM 642 C CA . THR A 1 85 ? -11.742 8.185 6.169 1.00 95.19 85 THR A CA 1
ATOM 643 C C . THR A 1 85 ? -10.605 9.204 6.353 1.00 95.19 85 THR A C 1
ATOM 645 O O . THR A 1 85 ? -9.441 8.807 6.484 1.00 95.19 85 THR A O 1
ATOM 648 N N . PRO A 1 86 ? -10.906 10.514 6.443 1.00 92.81 86 PRO A N 1
ATOM 649 C CA . PRO A 1 86 ? -9.892 11.526 6.743 1.00 92.81 86 PRO A CA 1
ATOM 650 C C . PRO A 1 86 ? -9.121 11.267 8.048 1.00 92.81 86 PRO A C 1
ATOM 652 O O . PRO A 1 86 ? -7.931 11.564 8.136 1.00 92.81 86 PRO A O 1
ATOM 655 N N . GLU A 1 87 ? -9.777 10.711 9.072 1.00 92.50 87 GLU A N 1
ATOM 656 C CA . GLU A 1 87 ? -9.146 10.393 10.359 1.00 92.50 87 GLU A CA 1
ATOM 657 C C . GLU A 1 87 ? -8.106 9.275 10.220 1.00 92.50 87 GLU A C 1
ATOM 659 O O . GLU A 1 87 ? -6.978 9.402 10.701 1.00 92.50 87 GLU A O 1
ATOM 664 N N 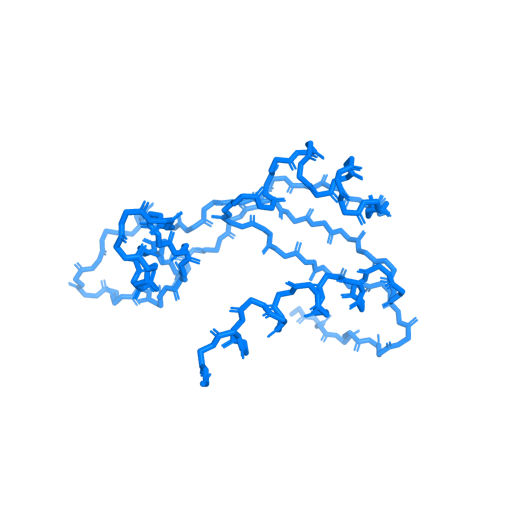. ASP A 1 88 ? -8.458 8.196 9.524 1.00 93.44 88 ASP A N 1
ATOM 665 C CA . ASP A 1 88 ? -7.546 7.076 9.314 1.00 93.44 88 ASP A CA 1
ATOM 666 C C . ASP A 1 88 ? -6.408 7.439 8.356 1.00 93.44 88 ASP A C 1
ATOM 668 O O . ASP A 1 88 ? -5.264 7.048 8.592 1.00 93.44 88 ASP A O 1
ATOM 672 N N . LEU A 1 89 ? -6.670 8.267 7.340 1.00 90.94 89 LEU A N 1
ATOM 673 C CA . LEU A 1 89 ? -5.614 8.800 6.480 1.00 90.94 89 LEU A CA 1
ATOM 674 C C . LEU A 1 89 ? -4.589 9.615 7.287 1.00 90.94 89 LEU A C 1
ATOM 676 O O . LEU A 1 89 ? -3.384 9.427 7.116 1.00 90.94 89 LEU A O 1
ATOM 680 N N . LYS A 1 90 ? -5.044 10.462 8.223 1.00 89.75 90 LYS A N 1
ATOM 681 C CA . LYS A 1 90 ? -4.153 11.215 9.127 1.00 89.75 90 LYS A CA 1
ATOM 682 C C . LYS A 1 90 ? -3.279 10.286 9.973 1.00 89.75 90 LYS A C 1
ATOM 684 O O . LYS A 1 90 ? -2.083 10.544 10.100 1.00 89.75 90 LYS A O 1
ATOM 689 N N . LYS A 1 91 ? -3.828 9.187 10.508 1.00 89.88 91 LYS A N 1
ATOM 690 C CA . LYS A 1 91 ? -3.047 8.185 11.266 1.00 89.88 91 LYS A CA 1
ATOM 691 C C . LYS A 1 91 ? -1.931 7.580 10.416 1.00 89.88 91 LYS A C 1
ATOM 693 O O . LYS A 1 91 ? -0.805 7.441 10.895 1.00 89.88 91 LYS A O 1
ATOM 698 N N . VAL A 1 92 ? -2.227 7.253 9.155 1.00 87.88 92 VAL A N 1
ATOM 699 C CA . VAL A 1 92 ? -1.230 6.708 8.224 1.00 87.88 92 VAL A CA 1
ATOM 700 C C . VAL A 1 92 ? -0.118 7.726 7.973 1.00 87.88 92 VAL A C 1
ATOM 702 O O . VAL A 1 92 ? 1.043 7.400 8.221 1.00 87.88 92 VAL A O 1
ATOM 705 N N . VAL A 1 93 ? -0.460 8.961 7.590 1.00 85.25 93 VAL A N 1
ATOM 706 C CA . VAL A 1 93 ? 0.517 10.030 7.304 1.00 85.25 93 VAL A CA 1
ATOM 707 C C . VAL A 1 93 ? 1.428 10.304 8.502 1.00 85.25 93 VAL A C 1
ATOM 709 O O . VAL A 1 93 ? 2.646 10.377 8.341 1.00 85.25 93 VAL A O 1
ATOM 712 N N . LEU A 1 94 ? 0.870 10.385 9.715 1.00 83.88 94 LEU A N 1
ATOM 713 C CA . LEU A 1 94 ? 1.657 10.578 10.937 1.00 83.88 94 LEU A CA 1
ATOM 714 C C . LEU A 1 94 ? 2.651 9.430 11.164 1.00 83.88 94 LEU A C 1
ATOM 716 O O . LEU A 1 94 ? 3.808 9.671 11.501 1.00 83.88 94 LEU A O 1
ATOM 720 N N . SER A 1 95 ? 2.228 8.184 10.935 1.00 77.25 95 SER A N 1
ATOM 721 C CA . SER A 1 95 ? 3.086 7.007 11.125 1.00 77.25 95 SER A CA 1
ATOM 722 C C . SER A 1 95 ? 4.209 6.876 10.089 1.00 77.25 95 SER A C 1
ATOM 724 O O . SER A 1 95 ? 5.230 6.251 10.376 1.00 77.25 95 SER A O 1
ATOM 726 N N . GLU A 1 96 ? 4.035 7.447 8.894 1.00 76.38 96 GLU A N 1
ATOM 727 C CA . GLU A 1 96 ? 5.042 7.424 7.828 1.00 76.38 96 GLU A CA 1
ATOM 728 C C . GLU A 1 96 ? 6.022 8.591 7.947 1.00 76.38 96 GLU A C 1
ATOM 730 O O . GLU A 1 96 ? 7.229 8.372 7.878 1.00 76.38 96 GLU A O 1
ATOM 735 N N . GLY A 1 97 ? 5.535 9.799 8.254 1.00 58.59 97 GLY A N 1
ATOM 736 C CA . GLY A 1 97 ? 6.390 10.965 8.500 1.00 58.59 97 GLY A CA 1
ATOM 737 C C . GLY A 1 97 ? 7.327 10.789 9.703 1.00 58.59 97 GLY A C 1
ATOM 738 O O . GLY A 1 97 ? 8.476 11.226 9.658 1.00 58.59 97 GLY A O 1
ATOM 739 N N . MET A 1 98 ? 6.888 10.076 10.750 1.00 49.81 98 MET A N 1
ATOM 740 C CA . MET A 1 98 ? 7.743 9.756 11.903 1.00 49.81 98 MET A CA 1
ATOM 741 C C . MET A 1 98 ? 8.905 8.815 11.565 1.00 49.81 98 MET A C 1
ATOM 743 O O . MET A 1 98 ? 9.950 8.906 12.204 1.00 49.81 98 MET A O 1
ATOM 747 N N . LYS A 1 99 ? 8.770 7.939 10.559 1.00 50.88 99 LYS A N 1
ATOM 748 C CA . LYS A 1 99 ? 9.888 7.086 10.124 1.00 50.88 99 LYS A CA 1
ATOM 749 C C . LYS A 1 99 ? 10.974 7.883 9.404 1.00 50.88 99 LYS A C 1
ATOM 751 O O . LYS A 1 99 ? 12.142 7.531 9.511 1.00 50.88 99 LYS A O 1
ATOM 756 N N . GLN A 1 100 ? 10.606 8.965 8.716 1.00 45.94 100 GLN A N 1
ATOM 757 C CA . GLN A 1 100 ? 11.559 9.820 8.002 1.00 45.94 100 GLN A CA 1
ATOM 758 C C . GLN A 1 100 ? 12.357 10.746 8.946 1.00 45.94 100 GLN A C 1
ATOM 760 O O . GLN A 1 100 ? 13.485 11.103 8.626 1.00 45.94 100 GLN A O 1
ATOM 765 N N . HIS A 1 101 ? 11.797 11.130 10.104 1.00 36.81 101 HIS A N 1
ATOM 766 C CA . HIS A 1 101 ? 12.400 12.104 11.034 1.00 36.81 101 HIS A CA 1
ATOM 767 C C . HIS A 1 101 ? 13.328 11.477 12.104 1.00 36.81 101 HIS A C 1
ATOM 769 O O . HIS A 1 101 ? 13.936 12.196 12.892 1.00 36.81 101 HIS A O 1
ATOM 775 N N . GLN A 1 102 ? 13.497 10.151 12.157 1.00 36.81 102 GLN A N 1
ATOM 776 C CA . GLN A 1 102 ? 14.461 9.513 13.077 1.00 36.81 102 GLN A CA 1
ATOM 777 C C . GLN A 1 102 ? 15.924 9.548 12.588 1.00 36.81 102 GLN A C 1
ATOM 779 O O . GLN A 1 102 ? 16.769 8.823 13.105 1.00 36.81 102 GLN A O 1
ATOM 784 N N . LEU A 1 103 ? 16.240 10.411 11.621 1.00 38.97 103 LEU A N 1
ATOM 785 C CA . LEU A 1 103 ? 17.602 10.702 11.180 1.00 38.97 103 LEU A CA 1
ATOM 786 C C . LEU A 1 103 ? 17.895 12.183 11.444 1.00 38.97 103 LEU A C 1
ATOM 788 O O . LEU A 1 103 ? 17.728 13.030 10.568 1.00 38.97 103 LEU A O 1
ATOM 792 N N . GLY A 1 104 ? 18.284 12.473 12.683 1.00 36.34 104 GLY A N 1
ATOM 793 C CA . GLY A 1 104 ?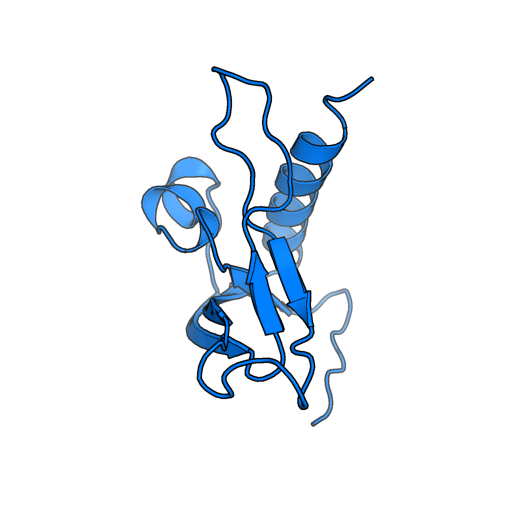 18.806 13.755 13.147 1.00 36.34 104 GLY A CA 1
ATOM 794 C C . GLY A 1 104 ? 19.761 13.518 14.300 1.00 36.34 104 GLY A C 1
ATOM 795 O O . GLY A 1 104 ? 19.364 12.758 15.211 1.00 36.34 104 GLY A O 1
#

pLDDT: mean 77.9, std 17.52, range [36.34, 96.81]

Foldseek 3Di:
DDPPPDLQFWDKDWDQPPCQDCCVPCVVLVFDFPDKDKDKAQQKAKDQPADDDPPPDPGDIDIDGDDPVPDDSPRIGITMIGTGGSVSVVSVVVVVVVVVPPPD

InterPro domains:
  IPR013024 Gamma-glutamyl cyclotransferase-like [cd06661] (13-91)
  IPR017939 Gamma-glutamylcyclotransferase [PTHR12935] (2-99)

Radius of gyration: 15.21 Å; chains: 1; bounding box: 37×25×37 Å